Protein AF-A0A4S0KEY7-F1 (afdb_monomer_lite)

Radius of gyration: 14.35 Å; chains: 1; bounding box: 23×31×39 Å

pLDDT: mean 72.74, std 19.18, range [37.59, 93.75]

Secondary structure (DSSP, 8-state):
----------S-S---S-S-SHHHHHHHHHHHT-S-HHHHHHHHHHHHHHHHHHHTT------

Sequence (63 aa):
MERIVPFSASHVGDVTEEPGFGEPERELMIIESSPDAWVRERAHGLSELIGMARHEQNPIVFV

Structure (mmCIF, N/CA/C/O backbone):
data_AF-A0A4S0KEY7-F1
#
_entry.id   AF-A0A4S0KEY7-F1
#
loop_
_atom_site.group_PDB
_atom_site.id
_atom_site.type_symbol
_atom_site.label_atom_id
_atom_site.label_alt_id
_atom_site.label_comp_id
_atom_site.label_asym_id
_atom_site.label_entity_id
_atom_site.label_seq_id
_atom_site.pdbx_PDB_ins_code
_atom_site.Cartn_x
_atom_site.Cartn_y
_atom_site.Cartn_z
_atom_site.occupancy
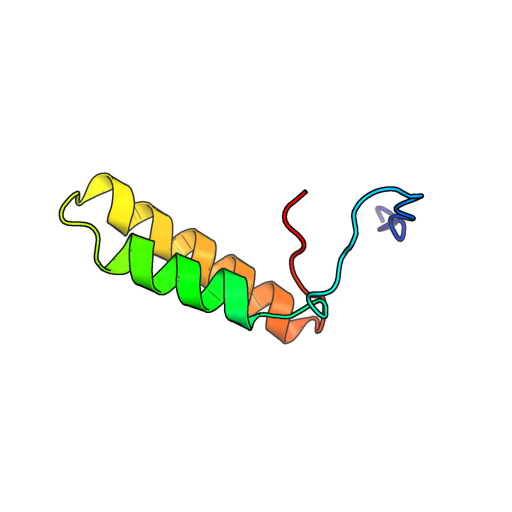_atom_site.B_iso_or_equiv
_atom_site.auth_seq_id
_atom_site.auth_comp_id
_atom_site.auth_asym_id
_atom_site.auth_atom_id
_atom_site.pdbx_PDB_model_num
ATOM 1 N N . MET A 1 1 ? -14.570 -25.351 12.980 1.00 37.75 1 MET A N 1
ATOM 2 C CA . MET A 1 1 ? -14.773 -23.958 13.426 1.00 37.75 1 MET A CA 1
ATOM 3 C C . MET A 1 1 ? -13.471 -23.515 14.060 1.00 37.75 1 MET A C 1
ATOM 5 O O . MET A 1 1 ? -13.214 -23.868 15.203 1.00 37.75 1 MET A O 1
ATOM 9 N N . GLU A 1 2 ? -12.593 -22.892 13.280 1.00 39.56 2 GLU A N 1
ATOM 10 C CA . GLU A 1 2 ? -11.292 -22.435 13.772 1.00 39.56 2 GLU A CA 1
ATOM 11 C C . GLU A 1 2 ? -11.459 -21.081 14.458 1.00 39.56 2 GLU A C 1
ATOM 13 O O . GLU A 1 2 ? -12.096 -20.165 13.943 1.00 39.56 2 GLU A O 1
ATOM 18 N N . ARG A 1 3 ? -10.967 -21.013 15.693 1.00 38.81 3 ARG A N 1
ATOM 19 C CA . ARG A 1 3 ? -11.122 -19.887 16.604 1.00 38.81 3 ARG A CA 1
ATOM 20 C C . ARG A 1 3 ? -10.081 -18.835 16.228 1.00 38.81 3 ARG A C 1
ATOM 22 O O . ARG A 1 3 ? -8.903 -19.040 16.504 1.00 38.81 3 ARG A O 1
ATOM 29 N N . ILE A 1 4 ? -10.507 -17.728 15.624 1.00 45.50 4 ILE A N 1
ATOM 30 C CA . ILE A 1 4 ? -9.661 -16.539 15.470 1.00 45.50 4 ILE A CA 1
ATOM 31 C C . ILE A 1 4 ? -9.327 -16.063 16.887 1.00 45.50 4 ILE A C 1
ATOM 33 O O . ILE A 1 4 ? -10.203 -15.642 17.643 1.00 45.50 4 ILE A O 1
ATOM 37 N N . VAL A 1 5 ? -8.077 -16.251 17.298 1.00 46.53 5 VAL A N 1
ATOM 38 C CA . VAL A 1 5 ? -7.566 -15.773 18.584 1.00 46.53 5 VAL A CA 1
ATOM 39 C C . VAL A 1 5 ? -7.199 -14.295 18.441 1.00 46.53 5 VAL A C 1
ATOM 41 O O . VAL A 1 5 ? -6.484 -13.957 17.499 1.00 46.53 5 VAL A O 1
ATOM 44 N N . PRO A 1 6 ? -7.650 -13.408 19.346 1.00 46.34 6 PRO A N 1
ATOM 45 C CA . PRO A 1 6 ? -7.171 -12.035 19.361 1.00 46.34 6 PRO A CA 1
ATOM 46 C C . PRO A 1 6 ? -5.685 -12.054 19.726 1.00 46.34 6 PRO A C 1
ATOM 48 O O . PRO A 1 6 ? -5.290 -12.539 20.788 1.00 46.34 6 PRO A O 1
ATOM 51 N N . PHE A 1 7 ? -4.859 -11.590 18.795 1.00 50.00 7 PHE A N 1
ATOM 52 C CA . PHE A 1 7 ? -3.419 -11.479 18.959 1.00 50.00 7 PHE A CA 1
ATOM 53 C C . PHE A 1 7 ? -3.112 -10.388 19.996 1.00 50.00 7 PHE A C 1
ATOM 55 O O . PHE A 1 7 ? -3.422 -9.218 19.789 1.00 50.00 7 PHE A O 1
ATOM 62 N N . SER A 1 8 ? -2.529 -10.770 21.136 1.00 46.88 8 SER A N 1
ATOM 63 C CA . SER A 1 8 ? -1.970 -9.824 22.108 1.00 46.88 8 SER A CA 1
ATOM 64 C C . SER A 1 8 ? -0.507 -9.553 21.768 1.00 46.88 8 SER A C 1
ATOM 66 O O . SER A 1 8 ? 0.362 -10.371 22.066 1.00 46.88 8 SER A O 1
ATOM 68 N N . ALA A 1 9 ? -0.233 -8.396 21.169 1.00 49.47 9 ALA A N 1
ATOM 69 C CA . ALA A 1 9 ? 1.122 -7.890 20.995 1.00 49.47 9 ALA A CA 1
ATOM 70 C C . ALA A 1 9 ? 1.614 -7.270 22.315 1.00 49.47 9 ALA A C 1
ATOM 72 O O . ALA A 1 9 ? 1.118 -6.236 22.759 1.00 49.47 9 ALA A O 1
ATOM 73 N N . SER A 1 10 ? 2.585 -7.916 22.960 1.00 42.97 10 SER A N 1
ATOM 74 C CA . SER A 1 10 ? 3.299 -7.386 24.123 1.00 42.97 10 SER A CA 1
ATOM 75 C C . SER A 1 10 ? 4.610 -6.734 23.673 1.00 42.97 10 SER A C 1
ATOM 77 O O . SER A 1 10 ? 5.585 -7.437 23.447 1.00 42.97 10 SER A O 1
ATOM 79 N N . HIS A 1 11 ? 4.602 -5.398 23.641 1.00 46.34 11 HIS A N 1
ATOM 80 C CA . HIS A 1 11 ? 5.718 -4.477 23.912 1.00 46.34 11 HIS A CA 1
ATOM 81 C C . HIS A 1 11 ? 6.990 -4.548 23.032 1.00 46.34 11 HIS A C 1
ATOM 83 O O . HIS A 1 11 ? 7.805 -5.455 23.165 1.00 46.34 11 HIS A O 1
ATOM 89 N N . VAL A 1 12 ? 7.214 -3.496 22.233 1.00 44.31 12 VAL A N 1
ATOM 90 C CA . VAL A 1 12 ? 8.342 -2.529 22.288 1.00 44.31 12 VAL A CA 1
ATOM 91 C C . VAL A 1 12 ? 8.484 -1.901 20.899 1.00 44.31 12 VAL A C 1
ATOM 93 O O . VAL A 1 12 ? 9.050 -2.479 19.979 1.00 44.31 12 VAL A O 1
ATOM 96 N N . GLY A 1 13 ? 7.962 -0.692 20.775 1.00 37.59 13 GLY A N 1
ATOM 97 C CA . GLY A 1 13 ? 8.079 0.169 19.610 1.00 37.59 13 GLY A CA 1
ATOM 98 C C . GLY A 1 13 ? 7.215 1.378 19.905 1.00 37.59 13 GLY A C 1
ATOM 99 O O . GLY A 1 13 ? 6.069 1.216 20.314 1.00 37.59 13 GLY A O 1
ATOM 100 N N . ASP A 1 14 ? 7.786 2.568 19.832 1.00 41.72 14 ASP A N 1
ATOM 101 C CA . ASP A 1 14 ? 7.098 3.833 20.065 1.00 41.72 14 ASP A CA 1
ATOM 102 C C . ASP A 1 14 ? 6.095 4.067 18.919 1.00 41.72 14 ASP A C 1
ATOM 104 O O . ASP A 1 14 ? 6.378 4.766 17.949 1.00 41.72 14 ASP A O 1
ATOM 108 N N . VAL A 1 15 ? 4.95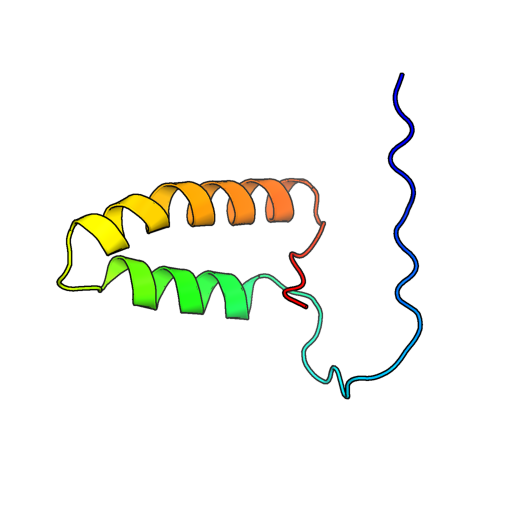7 3.365 18.965 1.00 49.72 15 VAL A N 1
ATOM 109 C CA . VAL A 1 15 ? 3.875 3.450 17.977 1.00 49.72 15 VAL A CA 1
ATOM 110 C C . VAL A 1 15 ? 3.106 4.732 18.274 1.00 49.72 15 VAL A C 1
ATOM 112 O O . VAL A 1 15 ? 2.115 4.742 19.001 1.00 49.72 15 VAL A O 1
ATOM 115 N N . THR A 1 16 ? 3.628 5.843 17.763 1.00 45.28 16 THR A N 1
ATOM 116 C CA . THR A 1 16 ? 2.925 7.132 17.744 1.00 45.28 16 THR A CA 1
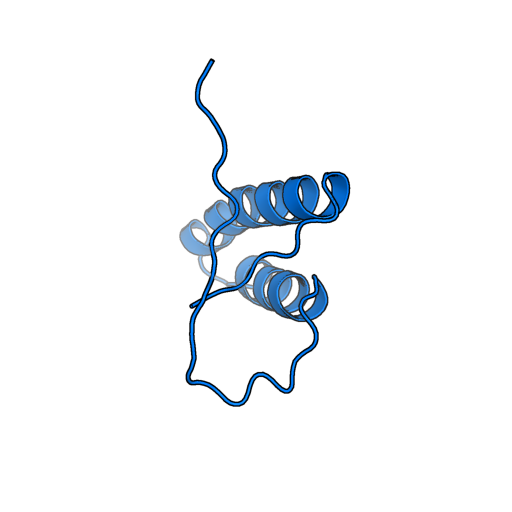ATOM 117 C C . THR A 1 16 ? 1.953 7.243 16.568 1.00 45.28 16 THR A C 1
ATOM 119 O O . THR A 1 16 ? 1.194 8.208 16.502 1.00 45.28 16 THR A O 1
ATOM 122 N N . GLU A 1 17 ? 1.917 6.256 15.670 1.00 52.16 17 GLU A N 1
ATOM 123 C CA . GLU A 1 17 ? 0.960 6.214 14.568 1.00 52.16 17 GLU A CA 1
ATOM 124 C C . GLU A 1 17 ? -0.276 5.418 14.987 1.00 52.16 17 GLU A C 1
ATOM 126 O O . GLU A 1 17 ? -0.218 4.221 15.270 1.00 52.16 17 GLU A O 1
ATOM 131 N N . GLU A 1 18 ? -1.408 6.117 15.099 1.00 53.22 18 GLU A N 1
ATOM 132 C CA . GLU A 1 18 ? -2.700 5.483 15.342 1.00 53.22 18 GLU A CA 1
ATOM 133 C C . GLU A 1 18 ? -2.926 4.368 14.307 1.00 53.22 18 GLU A C 1
ATOM 135 O O . GLU A 1 18 ? -2.746 4.606 13.109 1.00 53.22 18 GLU A O 1
ATOM 140 N N . PRO A 1 19 ? -3.337 3.158 14.731 1.00 58.78 19 PRO A N 1
ATOM 141 C CA . PRO A 1 19 ? -3.587 2.066 13.804 1.00 58.78 19 PRO A CA 1
ATOM 142 C C . PRO A 1 19 ? -4.674 2.488 12.810 1.00 58.78 19 PRO A C 1
ATOM 144 O O . PRO A 1 19 ? -5.812 2.776 13.188 1.00 58.78 19 PRO A O 1
ATOM 147 N N . GLY A 1 20 ? -4.315 2.555 11.529 1.00 66.94 20 GLY A N 1
ATOM 148 C CA . GLY A 1 20 ? -5.157 3.166 10.513 1.00 66.94 20 GLY A CA 1
ATOM 149 C C . GLY A 1 20 ? -4.754 2.794 9.093 1.00 66.94 20 GLY A C 1
ATOM 150 O O . GLY A 1 20 ? -3.751 2.137 8.848 1.00 66.94 20 GLY A O 1
ATOM 151 N N . PHE A 1 21 ? -5.576 3.215 8.136 1.00 74.50 21 PHE A N 1
ATOM 152 C CA . PHE A 1 21 ? -5.398 2.865 6.723 1.00 74.50 21 PHE A CA 1
ATOM 153 C C . PHE A 1 21 ? -4.516 3.857 5.956 1.00 74.50 21 PHE A C 1
ATOM 155 O O . PHE A 1 21 ? -4.125 3.566 4.834 1.00 74.50 21 PHE A O 1
ATOM 162 N N . GLY A 1 22 ? -4.185 5.013 6.541 1.00 79.69 22 GLY A N 1
ATOM 163 C CA . GLY A 1 22 ? -3.541 6.116 5.821 1.00 79.69 22 GLY A CA 1
ATOM 164 C C . GLY A 1 22 ? -2.117 5.823 5.344 1.00 79.69 22 GLY A C 1
ATOM 165 O O . GLY A 1 22 ? -1.763 6.191 4.225 1.00 79.69 22 GLY A O 1
ATOM 166 N N . GLU A 1 23 ? -1.307 5.153 6.165 1.00 81.75 23 GLU A N 1
ATOM 167 C CA . GLU A 1 23 ? 0.036 4.716 5.770 1.00 81.75 23 GLU A CA 1
ATOM 168 C C . GLU A 1 23 ? -0.030 3.611 4.690 1.00 81.75 23 GLU A C 1
ATOM 170 O O . GLU A 1 23 ? 0.510 3.843 3.605 1.00 81.75 23 GLU A O 1
ATOM 175 N N . PRO A 1 24 ? -0.787 2.505 4.868 1.00 81.50 24 PRO A N 1
ATOM 176 C CA . PRO A 1 24 ? -0.970 1.499 3.816 1.00 81.50 24 PRO A CA 1
ATOM 177 C C . PRO A 1 24 ? -1.513 2.061 2.491 1.00 81.50 24 PRO A C 1
ATOM 179 O O . PRO A 1 24 ? -1.063 1.674 1.413 1.00 81.50 24 PRO A O 1
ATOM 182 N N . GLU A 1 25 ? -2.475 2.989 2.542 1.00 84.75 25 GLU A N 1
ATOM 183 C CA . GLU A 1 25 ? -3.036 3.643 1.351 1.00 84.75 25 GLU A CA 1
ATOM 184 C C . GLU A 1 25 ? -1.991 4.522 0.641 1.00 84.75 25 GLU A C 1
ATOM 186 O O . GLU A 1 25 ? -1.939 4.555 -0.590 1.00 84.75 25 GLU A O 1
ATOM 191 N N . ARG A 1 26 ? -1.118 5.207 1.391 1.00 86.31 26 ARG A N 1
ATOM 192 C CA . ARG A 1 26 ? 0.001 5.976 0.827 1.00 86.31 26 ARG A CA 1
ATOM 193 C C . ARG A 1 26 ? 1.036 5.060 0.176 1.00 86.31 26 ARG A C 1
ATOM 195 O O . ARG A 1 26 ? 1.525 5.383 -0.906 1.00 86.31 26 ARG A O 1
ATOM 202 N N . GLU A 1 27 ? 1.380 3.944 0.809 1.00 85.62 27 GLU A N 1
ATOM 203 C CA . GLU A 1 27 ? 2.313 2.969 0.238 1.00 85.62 27 GLU A CA 1
ATOM 204 C C . GLU A 1 27 ? 1.766 2.337 -1.043 1.00 85.62 27 GLU A C 1
ATOM 206 O O . GLU A 1 27 ? 2.498 2.198 -2.026 1.00 85.62 27 GLU A O 1
ATOM 211 N N . LEU A 1 28 ? 0.463 2.043 -1.079 1.00 89.06 28 LEU A N 1
ATOM 212 C CA . LEU A 1 28 ? -0.206 1.566 -2.284 1.00 89.06 28 LEU A CA 1
ATOM 213 C C . LEU A 1 28 ? -0.016 2.544 -3.454 1.00 89.06 28 LEU A C 1
ATOM 215 O O . LEU A 1 28 ? 0.375 2.113 -4.538 1.00 89.06 28 LEU A O 1
ATOM 219 N N . MET A 1 29 ? -0.184 3.853 -3.230 1.00 89.50 29 MET A N 1
ATOM 220 C CA . MET A 1 29 ? 0.047 4.866 -4.274 1.00 89.50 29 MET A CA 1
ATOM 221 C C . MET A 1 29 ? 1.485 4.842 -4.813 1.00 89.50 29 MET A C 1
ATOM 223 O O . MET A 1 29 ? 1.709 5.043 -6.009 1.00 89.50 29 MET A O 1
ATOM 227 N N . ILE A 1 30 ? 2.476 4.578 -3.954 1.00 90.19 30 ILE A N 1
ATOM 228 C CA . ILE A 1 30 ? 3.880 4.457 -4.371 1.00 90.19 30 ILE A CA 1
ATOM 229 C C . ILE A 1 30 ? 4.046 3.245 -5.294 1.00 90.19 30 ILE A C 1
ATOM 231 O O . ILE A 1 30 ? 4.618 3.379 -6.378 1.00 90.19 30 ILE A O 1
ATOM 235 N N . ILE A 1 31 ? 3.501 2.087 -4.911 1.00 89.12 31 ILE A N 1
ATOM 236 C CA . ILE A 1 31 ? 3.576 0.844 -5.695 1.00 89.12 31 ILE A CA 1
ATOM 237 C C . ILE A 1 31 ? 2.859 1.006 -7.044 1.00 89.12 31 ILE A C 1
ATOM 239 O O . ILE A 1 31 ? 3.405 0.618 -8.079 1.00 89.12 31 ILE A O 1
ATOM 243 N N . GLU A 1 32 ? 1.678 1.628 -7.060 1.00 91.62 32 GLU A N 1
ATOM 244 C CA . GLU A 1 32 ? 0.906 1.902 -8.281 1.00 91.62 32 GLU A CA 1
ATOM 245 C C . GLU A 1 32 ? 1.650 2.823 -9.254 1.00 91.62 32 GLU A C 1
ATOM 247 O O . GLU A 1 32 ? 1.570 2.642 -10.471 1.00 91.62 32 GLU A O 1
ATOM 252 N N . SER A 1 33 ? 2.416 3.783 -8.729 1.00 92.12 33 SER A N 1
ATOM 253 C CA . SER A 1 33 ? 3.221 4.713 -9.530 1.00 92.12 33 SER A CA 1
ATOM 254 C C . SER A 1 33 ? 4.535 4.121 -10.057 1.00 92.12 33 SER A C 1
ATOM 256 O O . SER A 1 33 ? 5.251 4.785 -10.811 1.00 92.12 33 SER A O 1
ATOM 258 N N . SER A 1 34 ? 4.865 2.876 -9.693 1.00 92.25 34 SER A N 1
ATOM 259 C CA . SER A 1 34 ? 6.116 2.238 -10.100 1.00 92.25 34 SER A CA 1
ATOM 260 C C . SER A 1 34 ? 6.228 2.122 -11.628 1.00 92.25 34 SER A C 1
ATOM 262 O O . SER A 1 34 ? 5.272 1.697 -12.288 1.00 92.25 34 SER A O 1
ATOM 264 N N . PRO A 1 35 ? 7.395 2.424 -12.232 1.00 92.00 35 PRO A N 1
ATOM 265 C CA . PRO A 1 35 ? 7.611 2.201 -13.661 1.00 92.00 35 PRO A CA 1
ATOM 266 C C . PRO A 1 35 ? 7.639 0.705 -14.018 1.00 92.00 35 PRO A C 1
ATOM 268 O O . PRO A 1 35 ? 7.337 0.339 -15.157 1.00 92.00 35 PRO A O 1
ATOM 271 N N . ASP A 1 36 ? 7.931 -0.167 -13.052 1.00 93.75 36 ASP A N 1
ATOM 272 C CA . ASP A 1 36 ? 7.983 -1.615 -13.238 1.00 93.75 36 ASP A CA 1
ATOM 273 C C . ASP A 1 36 ? 6.573 -2.235 -13.219 1.00 93.75 36 ASP A C 1
ATOM 275 O O . ASP A 1 36 ? 5.823 -2.117 -12.248 1.00 93.75 36 ASP A O 1
ATOM 279 N N . ALA A 1 37 ? 6.215 -2.921 -14.306 1.00 90.50 37 ALA A N 1
ATOM 280 C CA . ALA A 1 37 ? 4.925 -3.589 -14.450 1.00 90.50 37 ALA A CA 1
ATOM 281 C C . ALA A 1 37 ? 4.726 -4.742 -13.455 1.00 90.50 37 ALA A C 1
ATOM 283 O O . ALA A 1 37 ? 3.607 -4.933 -12.985 1.00 90.50 37 ALA A O 1
ATOM 284 N N . TRP A 1 38 ? 5.791 -5.468 -13.104 1.00 89.62 38 TRP A N 1
ATOM 285 C CA . TRP A 1 38 ? 5.729 -6.550 -12.120 1.00 89.62 38 TRP A CA 1
ATOM 286 C C . TRP A 1 38 ? 5.430 -6.012 -10.718 1.00 89.62 38 TRP A C 1
ATOM 288 O O . TRP A 1 38 ? 4.686 -6.625 -9.957 1.00 89.62 38 TRP A O 1
ATOM 298 N N . VAL A 1 39 ? 5.962 -4.829 -10.392 1.00 88.62 39 VAL A N 1
ATOM 299 C CA . VAL A 1 39 ? 5.676 -4.148 -9.121 1.00 88.62 39 VAL A CA 1
ATOM 300 C C . VAL A 1 39 ? 4.224 -3.671 -9.084 1.00 88.62 39 VAL A C 1
ATOM 302 O O . VAL A 1 39 ? 3.526 -3.933 -8.107 1.00 88.62 39 VAL A O 1
ATOM 305 N N . ARG A 1 40 ? 3.727 -3.049 -10.162 1.00 91.38 40 ARG A N 1
ATOM 306 C CA . ARG A 1 40 ? 2.326 -2.598 -10.232 1.00 91.38 40 ARG A CA 1
ATOM 307 C C . ARG A 1 40 ? 1.317 -3.742 -10.144 1.00 91.38 40 ARG A C 1
ATOM 309 O O . ARG A 1 40 ? 0.255 -3.557 -9.563 1.00 91.38 40 ARG A O 1
ATOM 316 N N . GLU A 1 41 ? 1.634 -4.926 -10.668 1.00 91.38 41 GLU A N 1
ATOM 317 C CA . GLU A 1 41 ? 0.760 -6.106 -10.558 1.00 91.38 41 GLU A CA 1
ATOM 318 C C . GLU A 1 41 ? 0.464 -6.471 -9.092 1.00 91.38 41 GLU A C 1
ATOM 320 O O . GLU A 1 41 ? -0.632 -6.922 -8.760 1.00 91.38 41 GLU A O 1
ATOM 325 N N . ARG A 1 42 ? 1.409 -6.208 -8.181 1.00 85.19 42 ARG A N 1
ATOM 326 C CA . ARG A 1 42 ? 1.241 -6.468 -6.744 1.00 85.19 42 ARG A CA 1
ATOM 327 C C . ARG A 1 42 ? 0.324 -5.464 -6.043 1.00 85.19 42 ARG A C 1
ATOM 329 O O . ARG A 1 42 ? -0.229 -5.807 -5.000 1.00 85.19 42 ARG A O 1
ATOM 336 N N . ALA A 1 43 ? 0.119 -4.274 -6.615 1.00 90.00 43 ALA A N 1
ATOM 337 C CA . ALA A 1 43 ? -0.743 -3.242 -6.037 1.00 90.00 43 ALA A CA 1
ATOM 338 C C . ALA A 1 43 ? -2.192 -3.723 -5.880 1.00 90.00 43 ALA A C 1
ATOM 340 O O . ALA A 1 43 ? -2.834 -3.431 -4.875 1.00 90.00 43 ALA A O 1
ATOM 341 N N . HIS A 1 44 ? -2.687 -4.522 -6.832 1.00 87.69 44 HIS A N 1
ATOM 342 C CA . HIS A 1 44 ? -4.063 -5.011 -6.796 1.00 87.69 44 HIS A CA 1
ATOM 343 C C . HIS A 1 44 ? -4.349 -5.842 -5.537 1.00 87.69 44 HIS A C 1
ATOM 345 O O . HIS A 1 44 ? -5.309 -5.561 -4.826 1.00 87.69 44 HIS A O 1
ATOM 351 N N . GLY A 1 45 ? -3.468 -6.791 -5.204 1.00 86.75 45 GLY A N 1
ATOM 352 C CA . GLY A 1 45 ? -3.634 -7.623 -4.008 1.00 86.75 45 GLY A CA 1
ATOM 353 C C . GLY A 1 45 ? -3.541 -6.825 -2.704 1.00 86.75 45 GLY A C 1
ATOM 354 O O . GLY A 1 45 ? -4.291 -7.089 -1.767 1.00 86.75 45 GLY A O 1
ATOM 355 N N . LEU A 1 46 ? -2.667 -5.815 -2.641 1.00 85.31 46 LEU A N 1
ATOM 356 C CA . LEU A 1 46 ? -2.576 -4.938 -1.471 1.00 85.31 46 LEU A CA 1
ATOM 357 C C . LEU A 1 46 ? -3.832 -4.063 -1.316 1.00 85.31 46 LEU A C 1
ATOM 359 O O . LEU A 1 46 ? -4.337 -3.908 -0.207 1.00 85.31 46 LEU A O 1
ATOM 363 N N . SER A 1 47 ? -4.373 -3.547 -2.423 1.00 88.12 47 SER A N 1
ATOM 364 C CA . SER A 1 47 ? -5.627 -2.786 -2.436 1.00 88.12 47 SER A CA 1
ATOM 365 C C . SER A 1 47 ? -6.805 -3.613 -1.910 1.00 88.12 47 SER A C 1
ATOM 367 O O . SER A 1 47 ? -7.568 -3.135 -1.067 1.00 88.12 47 SER A O 1
ATOM 369 N N . GLU A 1 48 ? -6.920 -4.878 -2.328 1.00 90.56 48 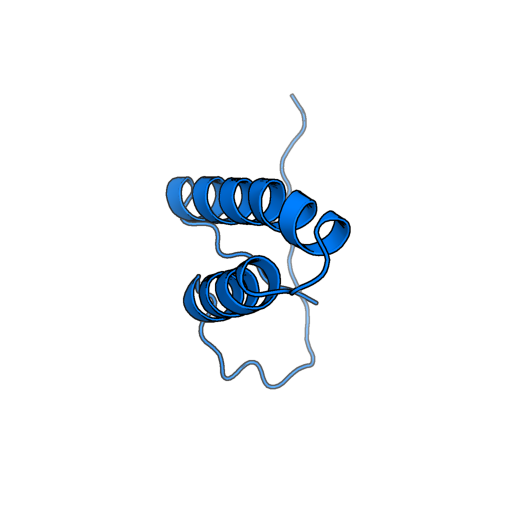GLU A N 1
ATOM 370 C CA . GLU A 1 48 ? -7.952 -5.788 -1.818 1.00 90.56 48 GLU A CA 1
ATOM 371 C C . GLU A 1 48 ? -7.809 -6.039 -0.312 1.00 90.56 48 GLU A C 1
ATOM 373 O O . GLU A 1 48 ? -8.799 -5.964 0.417 1.00 90.56 48 GLU A O 1
ATOM 378 N N . LEU A 1 49 ? -6.585 -6.270 0.177 1.00 86.94 49 LEU A N 1
ATOM 379 C CA . LEU A 1 49 ? -6.322 -6.472 1.606 1.00 86.94 49 LEU A CA 1
ATOM 380 C C . LEU A 1 49 ? -6.708 -5.248 2.442 1.00 86.94 49 LEU A C 1
ATOM 382 O O . LEU A 1 49 ? -7.375 -5.397 3.467 1.00 86.94 49 LEU A O 1
ATOM 386 N N . ILE A 1 50 ? -6.346 -4.044 1.991 1.00 86.94 50 ILE A N 1
ATOM 387 C CA . ILE A 1 50 ? -6.738 -2.787 2.643 1.00 86.94 50 ILE A CA 1
ATOM 388 C C . ILE A 1 50 ? -8.267 -2.651 2.657 1.00 86.94 50 ILE A C 1
ATOM 390 O O . ILE A 1 50 ? -8.849 -2.311 3.688 1.00 86.94 50 ILE A O 1
ATOM 394 N N . GLY A 1 51 ? -8.934 -2.967 1.543 1.00 86.06 51 GLY A N 1
ATOM 395 C CA . GLY A 1 51 ? -10.394 -2.944 1.442 1.00 86.06 51 GLY A CA 1
ATOM 396 C C . GLY A 1 51 ? -11.079 -3.901 2.423 1.00 86.06 51 GLY A C 1
ATOM 397 O O . GLY A 1 51 ? -12.015 -3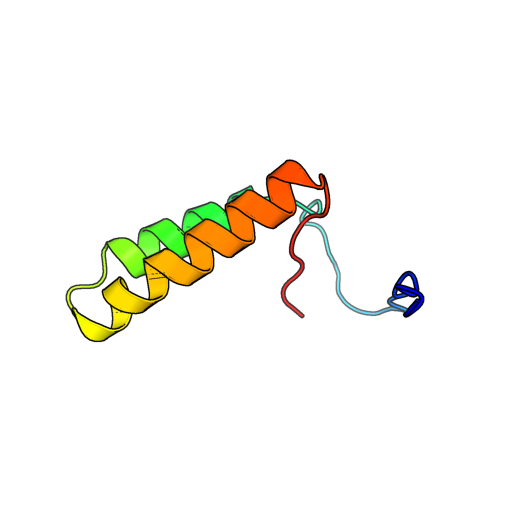.500 3.118 1.00 86.06 51 GLY A O 1
ATOM 398 N N . MET A 1 52 ? -10.590 -5.139 2.531 1.00 87.81 52 MET A N 1
ATOM 399 C CA . MET A 1 52 ? -11.098 -6.134 3.486 1.00 87.81 52 MET A CA 1
ATOM 400 C C . MET A 1 52 ? -10.884 -5.681 4.932 1.00 87.81 52 MET A C 1
ATOM 402 O O . MET A 1 52 ? -11.813 -5.695 5.736 1.00 87.81 52 MET A O 1
ATOM 406 N N . ALA A 1 53 ? -9.682 -5.210 5.252 1.00 86.00 53 ALA A N 1
ATOM 407 C CA . ALA A 1 53 ? -9.337 -4.701 6.572 1.00 86.00 53 ALA A CA 1
ATOM 408 C C . ALA A 1 53 ? -10.225 -3.509 6.980 1.00 86.00 53 ALA A C 1
ATOM 410 O O . ALA A 1 53 ? -10.697 -3.429 8.116 1.00 86.00 53 ALA A O 1
ATOM 411 N N . ARG A 1 54 ? -10.536 -2.616 6.033 1.00 83.44 54 ARG A N 1
ATOM 412 C CA . ARG A 1 54 ? -11.441 -1.480 6.243 1.00 83.44 54 ARG A CA 1
ATOM 413 C C . ARG A 1 54 ? -12.887 -1.903 6.451 1.00 83.44 54 ARG A C 1
ATOM 415 O O . ARG A 1 54 ? -13.547 -1.353 7.331 1.00 83.44 54 ARG A O 1
ATOM 422 N N . HIS A 1 55 ? -13.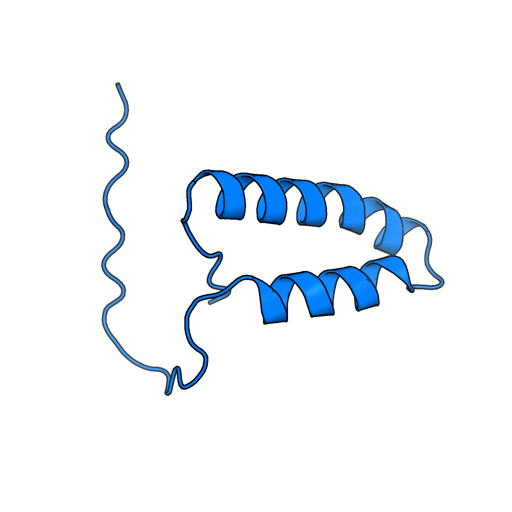369 -2.869 5.671 1.00 84.31 55 HIS A N 1
ATOM 423 C CA . HIS A 1 55 ? -14.705 -3.441 5.841 1.00 84.31 55 HIS A CA 1
ATOM 424 C C . HIS A 1 55 ? -14.889 -4.036 7.243 1.00 84.31 55 HIS A C 1
ATOM 426 O O . HIS A 1 55 ? -15.893 -3.769 7.899 1.00 84.31 55 HIS A O 1
ATOM 432 N N . GLU A 1 56 ? -13.889 -4.770 7.730 1.00 86.56 56 GLU A N 1
ATOM 433 C CA . GLU A 1 56 ? -13.907 -5.409 9.051 1.00 86.56 56 GLU A CA 1
ATOM 434 C C . GLU A 1 56 ? -13.551 -4.457 10.209 1.00 86.56 56 GLU A C 1
ATOM 436 O O . GLU A 1 56 ? -13.511 -4.885 11.360 1.00 86.56 56 GLU A O 1
ATOM 441 N N . GLN A 1 57 ? -13.267 -3.176 9.929 1.00 82.69 57 GLN A N 1
ATOM 442 C CA . GLN A 1 57 ? -12.744 -2.208 10.908 1.00 82.69 57 GLN A CA 1
ATOM 443 C C . GLN A 1 57 ? -11.512 -2.736 11.671 1.00 82.69 57 GLN A C 1
ATOM 445 O O . GLN A 1 57 ? -11.304 -2.422 12.843 1.00 82.69 57 GLN A O 1
ATOM 450 N N . ASN A 1 58 ? -10.691 -3.540 10.992 1.00 81.69 58 ASN A N 1
ATOM 451 C CA . ASN A 1 58 ? -9.519 -4.203 11.543 1.00 81.69 58 ASN A CA 1
ATOM 452 C C . ASN A 1 58 ? -8.257 -3.671 10.845 1.00 81.69 58 ASN A C 1
ATOM 454 O O . ASN A 1 58 ? -7.901 -4.183 9.783 1.00 81.69 58 ASN A O 1
ATOM 458 N N . PRO A 1 59 ? -7.614 -2.617 11.374 1.00 73.81 59 PRO A N 1
ATOM 459 C CA . PRO A 1 59 ? -6.472 -1.981 10.724 1.00 73.81 59 PRO A CA 1
ATOM 460 C C . PRO A 1 59 ? -5.295 -2.950 10.550 1.00 73.81 59 PRO A C 1
ATOM 462 O O . PRO A 1 59 ? -5.002 -3.768 11.423 1.00 73.81 59 PRO A O 1
ATOM 465 N N . ILE A 1 60 ? -4.612 -2.841 9.407 1.00 74.19 60 ILE A N 1
ATOM 466 C CA . ILE A 1 60 ? -3.401 -3.614 9.113 1.00 74.19 60 ILE A CA 1
ATOM 467 C C . ILE A 1 60 ? -2.240 -2.958 9.854 1.00 74.19 60 ILE A C 1
ATOM 469 O O . ILE A 1 60 ? -1.995 -1.769 9.683 1.00 74.19 60 ILE A O 1
ATOM 473 N N . VAL A 1 61 ? -1.526 -3.744 10.655 1.00 66.62 61 VAL A N 1
ATOM 474 C CA . VAL A 1 61 ? -0.293 -3.320 11.320 1.00 66.62 61 VAL A CA 1
ATOM 475 C C . VAL A 1 61 ? 0.852 -4.088 10.677 1.00 66.62 61 VAL A C 1
ATOM 477 O O . VAL A 1 61 ? 0.875 -5.320 10.734 1.00 66.62 61 VAL A O 1
ATOM 480 N N . PHE A 1 62 ? 1.778 -3.373 10.044 1.00 60.97 62 PHE A N 1
ATOM 481 C CA . PHE A 1 62 ? 3.032 -3.952 9.576 1.00 60.97 62 PHE A CA 1
ATOM 482 C C . PHE A 1 62 ? 4.016 -3.975 10.752 1.00 60.97 62 PHE A C 1
ATOM 484 O O . PHE A 1 62 ? 4.199 -2.964 11.428 1.00 60.97 62 PHE A O 1
ATOM 491 N N . VAL A 1 63 ? 4.574 -5.153 11.044 1.00 56.03 63 VAL A N 1
ATOM 492 C CA . VAL A 1 63 ? 5.496 -5.411 12.168 1.00 56.03 63 VAL A CA 1
ATOM 493 C C . VAL A 1 63 ? 6.855 -5.833 11.644 1.00 56.03 63 VAL A C 1
ATOM 495 O O . VAL A 1 63 ? 6.870 -6.601 10.653 1.00 56.03 63 VAL A O 1
#

Foldseek 3Di:
DDDPDPDDDDDDDPCPDDQDCVVLVVVLVVQCPDPDPVSNVVSVVSVVVSVVCVVVVHGDDDD